Protein AF-A0A1A8RWJ8-F1 (afdb_monomer_lite)

pLDDT: mean 82.11, std 9.06, range [45.91, 91.62]

Radius of gyration: 21.26 Å; chains: 1; bounding box: 44×27×64 Å

Foldseek 3Di:
DPDAAWDWCFDDDPNHTDPVPTDIDGHKDAAAPVQWDKAQPDPDDDAQDKGKIKIFCVPRIDPDDDDDWKAAPVRDTFDWDWDDPPPRRMIMIITHHNDDDDMDD

Secondary structure (DSSP, 8-state):
----EEEEE--EETTEEPTT-SEEEEEPPP--GGG-EEES--SS--TTS-EEEEEE-TT--SSPPP---EE-TTSPEEPEEEEEEETTTEEEEEE---SSS--B-

Structure (mmCIF, N/CA/C/O backbone):
data_AF-A0A1A8RWJ8-F1
#
_entry.id   AF-A0A1A8RWJ8-F1
#
loop_
_atom_site.group_PDB
_atom_site.id
_atom_site.type_symbol
_atom_site.label_atom_id
_atom_site.label_alt_id
_atom_site.label_comp_id
_atom_site.label_asym_id
_atom_site.label_entity_id
_atom_site.label_seq_id
_atom_site.pdbx_PDB_ins_code
_atom_site.Cartn_x
_atom_site.Cartn_y
_atom_site.Cartn_z
_atom_site.occupancy
_atom_site.B_iso_or_equiv
_atom_site.auth_seq_id
_atom_site.auth_comp_id
_atom_site.auth_asym_id
_atom_site.auth_atom_id
_atom_site.pdbx_PDB_model_num
ATOM 1 N N . ALA 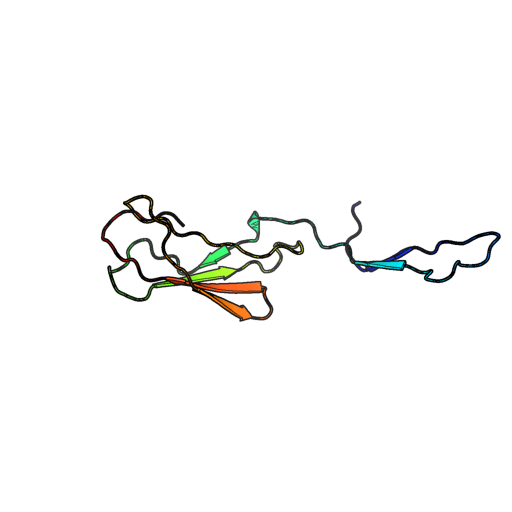A 1 1 ? 5.150 -15.050 -25.217 1.00 45.91 1 ALA A N 1
ATOM 2 C CA . ALA A 1 1 ? 5.423 -14.863 -23.777 1.00 45.91 1 ALA A CA 1
ATOM 3 C C . ALA A 1 1 ? 5.799 -13.403 -23.555 1.00 45.91 1 ALA A C 1
ATOM 5 O O . ALA A 1 1 ? 6.556 -12.878 -24.360 1.00 45.91 1 ALA A O 1
ATOM 6 N N . LEU A 1 2 ? 5.242 -12.728 -22.546 1.00 54.00 2 LEU A N 1
ATOM 7 C CA . LEU A 1 2 ? 5.641 -11.357 -22.201 1.00 54.00 2 LEU A CA 1
ATOM 8 C C . LEU A 1 2 ? 6.997 -11.416 -21.480 1.00 54.00 2 LEU A C 1
ATOM 10 O O . LEU A 1 2 ? 7.078 -11.942 -20.373 1.00 54.00 2 LEU A O 1
ATOM 14 N N . GLN A 1 3 ? 8.062 -10.951 -22.136 1.00 57.44 3 GLN A N 1
ATOM 15 C CA . GLN A 1 3 ? 9.418 -10.939 -21.582 1.00 57.44 3 GLN A CA 1
ATOM 16 C C . GLN A 1 3 ? 9.555 -9.753 -20.615 1.00 57.44 3 GLN A C 1
ATOM 18 O O . GLN A 1 3 ? 9.460 -8.599 -21.025 1.00 57.44 3 GLN A O 1
ATOM 23 N N . GLN A 1 4 ? 9.759 -10.045 -19.332 1.00 65.62 4 GLN A N 1
ATOM 24 C CA . GLN A 1 4 ? 10.084 -9.051 -18.305 1.00 65.62 4 GLN A CA 1
ATOM 25 C C . GLN A 1 4 ? 11.601 -8.815 -18.283 1.00 65.62 4 GLN A C 1
ATOM 27 O O . GLN A 1 4 ? 12.365 -9.743 -18.560 1.00 65.62 4 GLN A O 1
ATOM 32 N N . GLY A 1 5 ? 12.035 -7.603 -17.927 1.00 71.00 5 GLY A N 1
ATOM 33 C CA . GLY A 1 5 ? 13.455 -7.260 -17.785 1.00 71.00 5 GLY A CA 1
ATOM 34 C C . GLY A 1 5 ? 13.942 -6.177 -18.748 1.00 71.00 5 GLY A C 1
ATOM 35 O O . GLY A 1 5 ? 13.151 -5.464 -19.367 1.00 71.00 5 GLY A O 1
ATOM 36 N N . ASN A 1 6 ? 15.263 -6.016 -18.825 1.00 77.75 6 ASN A N 1
ATOM 37 C CA . ASN A 1 6 ? 15.898 -4.982 -19.636 1.00 77.75 6 ASN A CA 1
ATOM 38 C C . ASN A 1 6 ? 15.973 -5.438 -21.095 1.00 77.75 6 ASN A C 1
ATOM 40 O O . ASN A 1 6 ? 16.675 -6.391 -21.426 1.00 77.75 6 ASN A O 1
ATOM 44 N N . ILE A 1 7 ? 15.253 -4.734 -21.959 1.00 84.31 7 ILE A N 1
ATOM 45 C CA . ILE A 1 7 ? 15.210 -4.955 -23.399 1.00 84.31 7 ILE A CA 1
ATOM 46 C C . ILE A 1 7 ? 15.998 -3.834 -24.064 1.00 84.31 7 ILE A C 1
ATOM 48 O O . ILE A 1 7 ? 15.786 -2.661 -23.769 1.00 84.31 7 ILE A O 1
ATOM 52 N N . SER A 1 8 ? 16.903 -4.195 -24.966 1.00 84.88 8 SER A N 1
ATOM 53 C CA . SER A 1 8 ? 17.673 -3.238 -25.753 1.00 84.88 8 SER A CA 1
ATOM 54 C C . SER A 1 8 ? 17.146 -3.241 -27.183 1.00 84.88 8 SER A C 1
ATOM 56 O O . SER A 1 8 ? 17.175 -4.277 -27.849 1.00 84.88 8 SER A O 1
ATOM 58 N N . ILE A 1 9 ? 16.611 -2.110 -27.641 1.00 86.62 9 ILE A N 1
ATOM 59 C CA . ILE A 1 9 ? 16.114 -1.943 -29.008 1.00 86.62 9 ILE A CA 1
ATOM 60 C C . ILE A 1 9 ? 17.171 -1.199 -29.816 1.00 86.62 9 ILE A C 1
ATOM 62 O O . ILE A 1 9 ? 17.413 -0.010 -29.597 1.00 86.62 9 ILE A O 1
ATOM 66 N N . THR A 1 10 ? 17.773 -1.893 -30.777 1.00 87.56 10 THR A N 1
ATOM 67 C CA . THR A 1 10 ? 18.718 -1.297 -31.722 1.00 87.56 10 THR A CA 1
ATOM 68 C C . THR A 1 10 ? 17.973 -0.854 -32.974 1.00 87.56 10 THR A C 1
ATOM 70 O O . THR A 1 10 ? 17.385 -1.670 -33.680 1.00 87.56 10 THR A O 1
ATOM 73 N N . VAL A 1 11 ? 18.011 0.443 -33.264 1.00 86.75 11 VAL A N 1
ATOM 74 C CA . VAL A 1 11 ? 17.482 1.021 -34.503 1.00 86.75 11 VAL A CA 1
ATOM 75 C C . VAL A 1 11 ? 18.655 1.358 -35.420 1.00 86.75 11 VAL A C 1
ATOM 77 O O . VAL A 1 11 ? 19.554 2.099 -35.014 1.00 86.75 11 VAL A O 1
ATOM 80 N N . CYS A 1 12 ? 18.641 0.818 -36.641 1.00 88.88 12 CYS A N 1
ATOM 81 C CA . CYS A 1 12 ? 19.667 1.054 -37.658 1.00 88.88 12 CYS A CA 1
ATOM 82 C C . CYS A 1 12 ? 19.068 1.691 -38.916 1.00 88.88 12 CYS A C 1
ATOM 84 O O . CYS A 1 12 ? 17.946 1.371 -39.307 1.00 88.88 12 CYS A O 1
ATOM 86 N N . HIS A 1 13 ? 19.839 2.546 -39.580 1.00 83.50 13 HIS A N 1
ATOM 87 C CA . HIS A 1 13 ? 19.528 3.104 -40.890 1.00 83.50 13 HIS A CA 1
ATOM 88 C C . HIS A 1 13 ? 20.699 2.814 -41.834 1.00 83.50 13 HIS A C 1
ATOM 90 O O . HIS A 1 13 ? 21.828 3.195 -41.550 1.00 83.50 13 HIS A O 1
ATOM 96 N N . GLY A 1 14 ? 20.453 2.080 -42.923 1.00 85.12 14 GLY A N 1
ATOM 97 C CA . GLY A 1 14 ? 21.512 1.676 -43.863 1.00 85.12 14 GLY A CA 1
ATOM 98 C C . GLY A 1 14 ? 22.496 0.618 -43.338 1.00 85.12 14 GLY A C 1
ATOM 99 O O . GLY A 1 14 ? 23.489 0.348 -43.998 1.00 85.12 14 GLY A O 1
ATOM 100 N N . GLY A 1 15 ? 22.218 0.003 -42.183 1.00 84.25 15 GLY A N 1
ATOM 101 C CA . GLY A 1 15 ? 23.125 -0.930 -41.500 1.00 84.25 15 GLY A CA 1
ATOM 102 C C . GLY A 1 15 ? 23.827 -0.313 -40.287 1.00 84.25 15 GLY A C 1
ATOM 103 O O . GLY A 1 15 ? 24.194 -1.047 -39.372 1.00 84.25 15 GLY A O 1
ATOM 104 N N . ASP A 1 16 ? 23.898 1.018 -40.217 1.00 87.38 16 ASP A N 1
ATOM 105 C CA . ASP A 1 16 ? 24.505 1.749 -39.105 1.00 87.38 16 ASP A CA 1
ATOM 106 C C . ASP A 1 16 ? 23.475 2.125 -38.026 1.00 87.38 16 ASP A C 1
ATOM 108 O O . ASP A 1 16 ? 22.363 2.559 -38.352 1.00 87.38 16 ASP A O 1
ATOM 112 N N . PRO A 1 17 ? 23.801 1.986 -36.728 1.00 84.50 17 PRO A N 1
ATOM 113 C CA . PRO A 1 17 ? 22.917 2.403 -35.647 1.00 84.50 17 PRO A CA 1
ATOM 114 C C . PRO A 1 17 ? 22.732 3.925 -35.637 1.00 84.50 17 PRO A C 1
ATOM 116 O O . PRO A 1 17 ? 23.686 4.692 -35.767 1.00 84.50 17 PRO A O 1
ATOM 119 N N . ILE A 1 18 ? 21.490 4.378 -35.441 1.00 88.88 18 ILE A N 1
ATOM 120 C CA . ILE A 1 18 ? 21.198 5.813 -35.338 1.00 88.88 18 ILE A CA 1
ATOM 121 C C . ILE A 1 18 ? 21.747 6.400 -34.023 1.00 88.88 18 ILE A C 1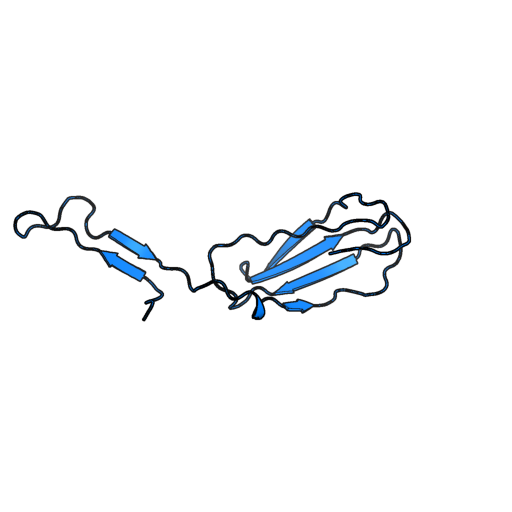
ATOM 123 O O . ILE A 1 18 ? 21.883 5.681 -33.029 1.00 88.88 18 ILE A O 1
ATOM 127 N N . PRO A 1 19 ? 21.976 7.722 -33.943 1.00 82.56 19 PRO A N 1
ATOM 128 C CA . PRO A 1 19 ? 22.282 8.378 -32.677 1.00 82.56 19 PRO A CA 1
ATOM 129 C C . PRO A 1 19 ? 21.193 8.088 -31.635 1.00 82.56 19 PRO A C 1
ATOM 131 O O . PRO A 1 19 ? 20.006 8.200 -31.941 1.00 82.56 19 PRO A O 1
ATOM 134 N N . LYS A 1 20 ? 21.599 7.768 -30.398 1.00 80.81 20 LYS A N 1
ATOM 135 C CA . LYS A 1 20 ? 20.747 7.309 -29.273 1.00 80.81 20 LYS A CA 1
ATOM 136 C C . LYS A 1 20 ? 20.301 5.841 -29.327 1.00 80.81 20 LYS A C 1
ATOM 138 O O . LYS A 1 20 ? 19.665 5.390 -28.381 1.00 80.81 20 LYS A O 1
ATOM 143 N N . SER A 1 21 ? 20.661 5.097 -30.373 1.00 83.88 21 SER A N 1
ATOM 144 C CA . SER A 1 21 ? 20.556 3.638 -30.398 1.00 83.88 21 SER A CA 1
ATOM 145 C C . SER A 1 21 ? 21.812 3.013 -29.768 1.00 83.88 21 SER A C 1
ATOM 147 O O . SER A 1 21 ? 22.918 3.477 -30.058 1.00 83.88 21 SER A O 1
ATOM 149 N N . PRO A 1 22 ? 21.678 1.969 -28.932 1.00 84.31 22 PRO A N 1
ATOM 150 C CA . PRO A 1 22 ? 20.436 1.273 -28.601 1.00 84.31 22 PRO A CA 1
ATOM 151 C C . PRO A 1 22 ? 19.633 1.926 -27.463 1.00 84.31 22 PRO A C 1
ATOM 153 O O . PRO A 1 22 ? 20.184 2.531 -26.543 1.00 84.31 22 PRO A O 1
ATOM 156 N N . PHE A 1 23 ? 18.311 1.745 -27.510 1.00 85.44 23 PHE A N 1
ATOM 157 C CA . PHE A 1 23 ? 17.381 2.195 -26.476 1.00 85.44 23 PHE A CA 1
ATOM 158 C C . PHE A 1 23 ? 17.148 1.083 -25.454 1.00 85.44 23 PHE A C 1
ATOM 160 O O . PHE A 1 23 ? 16.558 0.051 -25.776 1.00 85.44 23 PHE A O 1
ATOM 167 N N . SER A 1 24 ? 17.566 1.313 -24.213 1.00 81.19 24 SER A N 1
ATOM 168 C CA . SER A 1 24 ? 17.289 0.408 -23.097 1.00 81.19 24 SER A CA 1
ATOM 169 C C . SER A 1 24 ? 15.916 0.702 -22.497 1.00 81.19 24 SER A C 1
ATOM 171 O O . SER A 1 24 ? 15.669 1.801 -22.005 1.00 81.19 24 SER A O 1
ATOM 173 N N . ILE A 1 25 ? 15.034 -0.293 -22.502 1.00 80.56 25 ILE A N 1
ATOM 174 C CA . ILE A 1 25 ? 13.696 -0.246 -21.912 1.00 80.56 25 ILE A CA 1
ATOM 175 C C . ILE A 1 25 ? 13.623 -1.319 -20.829 1.00 80.56 25 ILE A C 1
ATOM 177 O O . ILE A 1 25 ? 13.859 -2.491 -21.104 1.00 80.56 25 ILE A O 1
ATOM 181 N N . SER A 1 26 ? 13.268 -0.950 -19.600 1.00 75.50 26 SER A N 1
ATOM 182 C CA . SER A 1 26 ? 12.942 -1.929 -18.558 1.00 75.50 26 SER A CA 1
ATOM 183 C C . SER A 1 26 ? 11.443 -2.190 -18.552 1.00 75.50 26 SER A C 1
ATOM 185 O O . SER A 1 26 ? 10.651 -1.305 -18.231 1.00 75.50 26 SER A O 1
ATOM 187 N N . VAL A 1 27 ? 11.053 -3.417 -18.895 1.00 75.25 27 VAL A N 1
ATOM 188 C CA . VAL A 1 27 ? 9.661 -3.864 -18.812 1.00 75.25 27 VAL A CA 1
ATOM 189 C C . VAL A 1 27 ? 9.399 -4.348 -17.394 1.00 75.25 27 VAL A C 1
ATOM 191 O O . VAL A 1 27 ? 9.955 -5.363 -16.963 1.00 75.25 27 VAL A O 1
ATOM 194 N N . ALA A 1 28 ? 8.564 -3.605 -16.670 1.00 69.81 28 ALA A N 1
ATOM 195 C CA . ALA A 1 28 ? 8.138 -3.991 -15.335 1.00 69.81 28 ALA A CA 1
ATOM 196 C C . ALA A 1 28 ? 7.327 -5.302 -15.379 1.00 69.81 28 ALA A C 1
ATOM 198 O O . ALA A 1 28 ? 6.585 -5.535 -16.339 1.00 69.81 28 ALA A O 1
ATOM 199 N N . PRO A 1 29 ? 7.439 -6.157 -14.347 1.00 68.44 29 PRO A N 1
ATOM 200 C CA . PRO A 1 29 ? 6.559 -7.307 -14.193 1.00 68.44 29 PRO A CA 1
ATOM 201 C C . PRO A 1 29 ? 5.080 -6.873 -14.179 1.00 68.44 29 PRO A C 1
ATOM 203 O O . PRO A 1 29 ? 4.780 -5.760 -13.730 1.00 68.44 29 PRO A O 1
ATOM 206 N N . PRO A 1 30 ? 4.157 -7.729 -14.658 1.00 72.19 30 PRO A N 1
ATOM 207 C CA . PRO A 1 30 ? 2.727 -7.471 -14.603 1.00 72.19 30 PRO A CA 1
ATOM 208 C C . PRO A 1 30 ? 2.294 -7.265 -13.150 1.00 72.19 30 PRO A C 1
ATOM 210 O O . PRO A 1 30 ? 2.812 -7.921 -12.247 1.00 72.19 30 PRO A O 1
ATOM 213 N N . LEU A 1 31 ? 1.352 -6.345 -12.946 1.00 75.12 31 LEU A N 1
ATOM 214 C CA . LEU A 1 31 ? 0.788 -6.052 -11.634 1.00 75.12 31 LEU A CA 1
ATOM 215 C C . LEU A 1 31 ? -0.127 -7.203 -11.192 1.00 75.12 31 LEU A C 1
ATOM 217 O O . LEU A 1 31 ? -1.167 -7.438 -11.805 1.00 75.12 31 LEU A O 1
ATOM 221 N N . ASP A 1 32 ? 0.246 -7.891 -10.120 1.00 79.38 32 ASP A N 1
ATOM 222 C CA . ASP A 1 32 ? -0.539 -8.930 -9.463 1.00 79.38 32 ASP A CA 1
ATOM 223 C C . ASP A 1 32 ? -1.015 -8.445 -8.088 1.00 79.38 32 ASP A C 1
ATOM 225 O O . ASP A 1 32 ? -0.292 -8.476 -7.088 1.00 79.38 32 ASP A O 1
ATOM 229 N N . LEU A 1 33 ? -2.275 -8.011 -8.038 1.00 78.88 33 LEU A N 1
ATOM 230 C CA . LEU A 1 33 ? -2.909 -7.521 -6.814 1.00 78.88 33 LEU A CA 1
ATOM 231 C C . LEU A 1 33 ? -3.076 -8.616 -5.748 1.00 78.88 33 LEU A C 1
ATOM 233 O O . LEU A 1 33 ? -3.152 -8.294 -4.567 1.00 78.88 33 LEU A O 1
ATOM 237 N N . ASN A 1 34 ? -3.066 -9.905 -6.117 1.00 81.56 34 ASN A N 1
ATOM 238 C CA . ASN A 1 34 ? -3.181 -11.005 -5.147 1.00 81.56 34 ASN A CA 1
ATOM 239 C C . ASN A 1 34 ? -1.923 -11.172 -4.288 1.00 81.56 34 ASN A C 1
ATOM 241 O O . ASN A 1 34 ? -1.942 -11.857 -3.265 1.00 81.56 34 ASN A O 1
ATOM 245 N N . LYS A 1 35 ? -0.804 -10.579 -4.713 1.00 82.25 35 LYS A N 1
ATOM 246 C CA . LYS A 1 35 ? 0.444 -10.569 -3.946 1.00 82.25 35 LYS A CA 1
ATOM 247 C C . LYS A 1 35 ? 0.457 -9.478 -2.881 1.00 82.25 35 LYS A C 1
ATOM 249 O O . LYS A 1 35 ? 1.267 -9.568 -1.961 1.00 82.25 35 LYS A O 1
ATOM 254 N N . VAL A 1 36 ? -0.442 -8.494 -2.971 1.00 86.00 36 VAL A N 1
ATOM 255 C CA . VAL A 1 36 ? -0.567 -7.438 -1.967 1.00 86.00 36 VAL A CA 1
ATOM 256 C C . VAL A 1 36 ? -1.169 -8.025 -0.693 1.00 86.00 36 VAL A C 1
ATOM 258 O O . VAL A 1 36 ? -2.262 -8.588 -0.705 1.00 86.00 36 VAL A O 1
ATOM 261 N N . LYS A 1 37 ? -0.454 -7.901 0.426 1.00 87.50 37 LYS A N 1
ATOM 262 C CA . LYS A 1 37 ? -0.888 -8.402 1.735 1.00 87.50 37 LYS A CA 1
ATOM 263 C C . LYS A 1 37 ? -0.970 -7.275 2.743 1.00 87.50 37 LYS A C 1
ATOM 265 O O . LYS A 1 37 ? 0.014 -6.584 2.985 1.00 87.50 37 LYS A O 1
ATOM 270 N N . VAL A 1 38 ? -2.118 -7.147 3.394 1.00 89.50 38 VAL A N 1
ATOM 271 C CA . VAL A 1 38 ? -2.307 -6.222 4.514 1.00 89.50 38 VAL A CA 1
ATOM 272 C C . VAL A 1 38 ? -2.123 -6.987 5.824 1.00 89.50 38 VAL A C 1
ATOM 274 O O . VAL A 1 38 ? -2.716 -8.044 6.024 1.00 89.50 38 VAL A O 1
ATOM 277 N N . GLN A 1 39 ? -1.276 -6.474 6.712 1.00 89.50 39 GLN A N 1
ATOM 278 C CA . GLN A 1 39 ? -0.962 -7.054 8.017 1.00 89.50 39 GLN A CA 1
ATOM 279 C C . GLN A 1 39 ? -1.184 -6.022 9.118 1.00 89.50 39 GLN A C 1
ATOM 281 O O . GLN A 1 39 ? -0.882 -4.845 8.942 1.00 89.50 39 GLN A O 1
ATOM 286 N N . GLY A 1 40 ? -1.683 -6.461 10.273 1.00 87.06 40 GLY A N 1
ATOM 287 C CA . GLY A 1 40 ? -1.921 -5.569 11.413 1.00 87.06 40 GLY A CA 1
ATOM 288 C C . GLY A 1 40 ? -3.132 -4.645 11.253 1.00 87.06 40 GLY A C 1
ATOM 289 O O . GLY A 1 40 ? -3.300 -3.733 12.054 1.00 87.06 40 GLY A O 1
ATOM 290 N N . LEU A 1 41 ? -3.991 -4.874 10.251 1.00 87.50 41 LEU A N 1
ATOM 291 C CA . LEU A 1 41 ? -5.275 -4.184 10.168 1.00 87.50 41 LEU A CA 1
ATOM 292 C C . LEU A 1 41 ? -6.183 -4.700 11.289 1.00 87.50 41 LEU A C 1
ATOM 294 O O . LEU A 1 41 ? -6.654 -5.837 11.262 1.00 87.50 41 LEU A O 1
ATOM 298 N N . ASN A 1 42 ? -6.375 -3.867 12.307 1.00 84.31 42 ASN A N 1
ATOM 299 C CA . ASN A 1 42 ? -7.176 -4.207 13.471 1.00 84.31 42 ASN A CA 1
ATOM 300 C C . ASN A 1 42 ? -8.663 -3.988 13.168 1.00 84.31 42 ASN A C 1
ATOM 302 O O . ASN A 1 42 ? -9.060 -2.907 12.745 1.00 84.31 42 ASN A O 1
ATOM 306 N N . ASN A 1 43 ? -9.497 -4.996 13.442 1.00 81.06 43 ASN A N 1
ATOM 307 C CA . ASN A 1 43 ? -10.953 -4.898 13.263 1.00 81.06 43 ASN A CA 1
ATOM 308 C C . ASN A 1 43 ? -11.637 -4.053 14.359 1.00 81.06 43 ASN A C 1
ATOM 310 O O . ASN A 1 43 ? -12.797 -3.675 14.240 1.00 81.06 43 ASN A O 1
ATOM 314 N N . LYS A 1 44 ? -10.928 -3.797 15.462 1.00 82.94 44 LYS A N 1
ATOM 315 C CA . LYS A 1 44 ? -11.365 -2.934 16.561 1.00 82.94 44 LYS A CA 1
ATOM 316 C C . LYS A 1 44 ? -10.224 -2.000 16.913 1.00 82.94 44 LYS A C 1
ATOM 318 O O . LYS A 1 44 ? -9.104 -2.460 17.122 1.00 82.94 44 LYS A O 1
ATOM 323 N N . VAL A 1 45 ? -10.520 -0.712 16.967 1.00 85.38 45 VAL A N 1
ATOM 324 C CA . VAL A 1 45 ? -9.551 0.343 17.250 1.00 85.38 45 VAL A CA 1
ATOM 325 C C . VAL A 1 45 ? -10.156 1.343 18.221 1.00 85.38 45 VAL A C 1
ATOM 327 O O . VAL A 1 45 ? -11.369 1.541 18.222 1.00 85.38 45 VAL A O 1
ATOM 330 N N . ASP A 1 46 ? -9.316 1.947 19.055 1.00 87.06 46 ASP A N 1
ATOM 331 C CA . ASP A 1 46 ? -9.742 2.982 19.992 1.00 87.06 46 ASP A CA 1
ATOM 332 C C . ASP A 1 46 ? -9.752 4.347 19.303 1.00 87.06 46 ASP A C 1
ATOM 334 O O . ASP A 1 46 ? -8.781 4.729 18.646 1.00 87.06 46 ASP A O 1
ATOM 338 N N . VAL A 1 47 ? -10.827 5.107 19.506 1.00 89.25 47 VAL A N 1
ATOM 339 C CA . VAL A 1 47 ? -10.932 6.493 19.038 1.00 89.25 47 VAL A CA 1
ATOM 340 C C . VAL A 1 47 ? -9.837 7.344 19.677 1.00 89.25 47 VAL A C 1
ATOM 342 O O . VAL A 1 47 ? -9.575 7.245 20.876 1.00 89.25 47 VAL A O 1
ATOM 345 N N . GLY A 1 48 ? -9.182 8.180 18.872 1.00 86.81 48 GLY A N 1
ATOM 346 C CA . GLY A 1 48 ? -8.126 9.080 19.331 1.00 86.81 48 GLY A CA 1
ATOM 347 C C . GLY A 1 48 ? -6.788 8.407 19.653 1.00 86.81 48 GLY A C 1
ATOM 348 O O . GLY A 1 48 ? -5.878 9.101 20.101 1.00 86.81 48 GLY A O 1
ATOM 349 N N . LYS A 1 49 ? -6.636 7.095 19.422 1.00 89.06 49 LYS A N 1
ATOM 350 C CA . LYS A 1 49 ? -5.338 6.409 19.520 1.00 89.06 49 LYS A CA 1
ATOM 351 C C . LYS A 1 49 ? -4.696 6.209 18.153 1.00 89.06 49 LYS A C 1
ATOM 353 O O . LYS A 1 49 ? -5.376 5.933 17.170 1.00 89.06 49 LYS A O 1
ATOM 358 N N . ASP A 1 50 ? -3.374 6.313 18.100 1.00 89.62 50 ASP A N 1
ATOM 359 C CA . ASP A 1 50 ? -2.598 6.017 16.900 1.00 89.62 50 ASP A CA 1
ATOM 360 C C . ASP A 1 50 ? -2.725 4.544 16.505 1.00 89.62 50 ASP A C 1
ATOM 362 O O . ASP A 1 50 ? -2.258 3.651 17.212 1.00 89.62 50 ASP A O 1
ATOM 366 N N . GLN A 1 51 ? -3.305 4.305 15.331 1.00 90.44 51 GLN A N 1
ATOM 367 C CA . GLN A 1 51 ? -3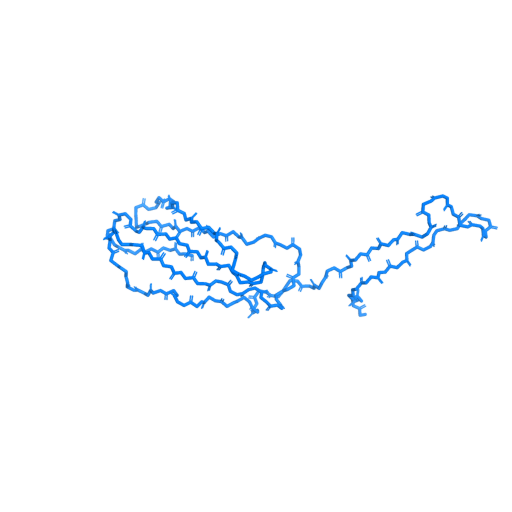.382 2.987 14.728 1.00 90.44 51 GLN A CA 1
ATOM 368 C C . GLN A 1 51 ? -2.442 2.860 13.550 1.00 90.44 51 GLN A C 1
ATOM 370 O O . GLN A 1 51 ? -2.257 3.782 12.755 1.00 90.44 51 GLN A O 1
ATOM 375 N N . GLU A 1 52 ? -1.881 1.664 13.413 1.00 90.88 52 GLU A N 1
ATOM 376 C CA . GLU A 1 52 ? -1.005 1.336 12.308 1.00 90.88 52 GLU A CA 1
ATOM 377 C C . GLU A 1 52 ? -1.306 -0.037 11.719 1.00 90.88 52 GLU A C 1
ATOM 379 O O . GLU A 1 52 ? -1.645 -0.984 12.427 1.00 90.88 52 GLU A O 1
ATOM 384 N N . PHE A 1 53 ? -1.145 -0.140 10.404 1.00 91.38 53 PHE A N 1
ATOM 385 C CA . PHE A 1 53 ? -1.105 -1.404 9.680 1.00 91.38 53 PHE A CA 1
ATOM 386 C C . PHE A 1 53 ? -0.038 -1.339 8.592 1.00 91.38 53 PHE A C 1
ATOM 388 O O . PHE A 1 53 ? 0.432 -0.269 8.215 1.00 91.38 53 PHE A O 1
ATOM 395 N N . SER A 1 54 ? 0.391 -2.494 8.102 1.00 90.69 54 SER A N 1
ATOM 396 C CA . SER A 1 54 ? 1.432 -2.606 7.083 1.00 90.69 54 SER A CA 1
ATOM 397 C C . SER A 1 54 ? 0.870 -3.239 5.820 1.00 90.69 54 SER A C 1
ATOM 399 O O . SER A 1 54 ? 0.222 -4.280 5.876 1.00 90.69 54 SER A O 1
ATOM 401 N N . VAL A 1 55 ? 1.155 -2.632 4.677 1.00 89.31 55 VAL A N 1
ATOM 402 C CA . VAL A 1 55 ? 0.818 -3.135 3.349 1.00 89.31 55 VAL A CA 1
ATOM 403 C C . VAL A 1 55 ? 2.104 -3.621 2.699 1.00 89.31 55 VAL A C 1
ATOM 405 O O . VAL A 1 55 ? 3.037 -2.851 2.483 1.00 89.31 55 VAL A O 1
ATOM 408 N N . ASN A 1 56 ? 2.165 -4.918 2.435 1.00 87.56 56 ASN A N 1
ATOM 409 C CA . ASN A 1 56 ? 3.258 -5.560 1.732 1.00 87.56 56 ASN A CA 1
ATOM 410 C C . ASN A 1 56 ? 2.873 -5.707 0.253 1.00 87.56 56 ASN A C 1
ATOM 412 O O . ASN A 1 56 ? 1.910 -6.400 -0.066 1.00 87.56 56 ASN A O 1
ATOM 416 N N . THR A 1 57 ? 3.617 -5.045 -0.626 1.00 83.75 57 THR A N 1
ATOM 417 C CA . THR A 1 57 ? 3.497 -5.079 -2.091 1.00 83.75 57 THR A CA 1
ATOM 418 C C . THR A 1 57 ? 4.643 -5.865 -2.746 1.00 83.75 57 THR A C 1
ATOM 420 O O . THR A 1 57 ? 4.775 -5.869 -3.972 1.00 83.75 57 THR A O 1
ATOM 423 N N . GLN A 1 58 ? 5.460 -6.571 -1.955 1.00 80.69 58 GLN A N 1
ATOM 424 C CA . GLN A 1 58 ? 6.558 -7.410 -2.428 1.00 80.69 58 GLN A CA 1
ATOM 425 C C . GLN A 1 58 ? 6.056 -8.453 -3.430 1.00 80.69 58 GLN A C 1
ATOM 427 O O . GLN A 1 58 ? 5.185 -9.277 -3.144 1.00 80.69 58 GLN A O 1
ATOM 432 N N . GLY A 1 59 ? 6.633 -8.430 -4.630 1.00 74.19 59 GLY A N 1
ATOM 433 C CA . GLY A 1 59 ? 6.266 -9.350 -5.705 1.00 74.19 59 GLY A CA 1
ATOM 434 C C . GLY A 1 59 ? 4.920 -9.063 -6.378 1.00 74.19 59 GLY A C 1
ATOM 435 O O . GLY A 1 59 ? 4.557 -9.819 -7.276 1.00 74.19 59 GLY A O 1
ATOM 436 N N . ALA A 1 60 ? 4.209 -7.989 -6.008 1.00 76.12 60 ALA A N 1
ATOM 437 C CA . ALA A 1 60 ? 3.035 -7.525 -6.750 1.00 76.12 60 ALA A CA 1
ATOM 438 C C . ALA A 1 60 ? 3.408 -6.958 -8.125 1.00 76.12 60 ALA A C 1
ATOM 440 O O . ALA A 1 60 ? 2.577 -6.951 -9.019 1.00 76.12 60 ALA A O 1
ATOM 441 N N . GLY A 1 61 ? 4.659 -6.544 -8.335 1.00 66.75 61 GLY A N 1
ATOM 442 C CA . GLY A 1 61 ? 5.100 -6.018 -9.624 1.00 66.75 61 GLY A CA 1
ATOM 443 C C . GLY A 1 61 ? 4.435 -4.686 -9.999 1.00 66.75 61 GLY A C 1
ATOM 444 O O . GLY A 1 61 ? 3.653 -4.117 -9.243 1.00 66.75 61 GLY A O 1
ATOM 445 N N . GLY A 1 62 ? 4.778 -4.156 -11.174 1.00 65.38 62 GLY A N 1
ATOM 446 C CA . GLY A 1 62 ? 4.355 -2.826 -11.619 1.00 65.38 62 GLY A CA 1
ATOM 447 C C . GLY A 1 62 ? 5.147 -1.657 -11.007 1.00 65.38 62 GLY A C 1
ATOM 448 O O . GLY A 1 62 ? 5.710 -1.738 -9.922 1.00 65.38 62 GLY A O 1
ATOM 449 N N . GLN A 1 63 ? 5.189 -0.530 -11.724 1.00 65.06 63 GLN A N 1
ATOM 450 C CA . GLN A 1 63 ? 5.740 0.750 -11.244 1.00 65.06 63 GLN A CA 1
ATOM 451 C C . GLN A 1 63 ? 4.648 1.605 -10.569 1.00 65.06 63 GLN A C 1
ATOM 453 O O . GLN A 1 63 ? 4.524 2.803 -10.822 1.00 65.06 63 GLN A O 1
ATOM 458 N N . GLY A 1 64 ? 3.787 0.971 -9.770 1.00 63.16 64 GLY A N 1
ATOM 459 C CA . GLY A 1 64 ? 2.659 1.630 -9.114 1.00 63.16 64 GLY A CA 1
ATOM 460 C C . GLY A 1 64 ? 3.060 2.291 -7.795 1.00 63.16 64 GLY A C 1
ATOM 461 O O . GLY A 1 64 ? 3.881 1.760 -7.053 1.00 63.16 64 GLY A O 1
ATOM 462 N N . LYS A 1 65 ? 2.457 3.442 -7.483 1.00 71.69 65 LYS A N 1
ATOM 463 C CA . LYS A 1 65 ? 2.471 4.006 -6.125 1.00 71.69 65 LYS A CA 1
ATOM 464 C C . LYS A 1 65 ? 1.289 3.424 -5.351 1.00 71.69 65 LYS A C 1
ATOM 466 O O . LYS A 1 65 ? 0.186 3.390 -5.889 1.00 71.69 65 LYS A O 1
ATOM 471 N N . LEU A 1 66 ? 1.507 2.996 -4.110 1.00 79.12 66 LEU A N 1
ATOM 472 C CA . LEU A 1 66 ? 0.411 2.637 -3.211 1.00 79.12 66 LEU A CA 1
ATOM 473 C C . LEU A 1 66 ? -0.326 3.903 -2.765 1.00 79.12 66 LEU A C 1
ATOM 475 O O . LEU A 1 66 ? 0.303 4.854 -2.299 1.00 79.12 66 LEU A O 1
ATOM 479 N N . ASP A 1 67 ? -1.648 3.873 -2.878 1.00 83.94 67 ASP A N 1
ATOM 480 C CA . ASP A 1 67 ? -2.564 4.879 -2.348 1.00 83.94 67 ASP A CA 1
ATOM 481 C C . ASP A 1 67 ? -3.452 4.201 -1.304 1.00 83.94 67 ASP A C 1
ATOM 483 O O . ASP A 1 67 ? -3.955 3.102 -1.541 1.00 83.94 67 ASP A O 1
ATOM 487 N N . VAL A 1 68 ? -3.606 4.825 -0.138 1.00 87.31 68 VAL A N 1
ATOM 488 C CA . VAL A 1 68 ? -4.424 4.295 0.957 1.00 87.31 68 VAL A CA 1
ATOM 489 C C . VAL A 1 68 ? -5.411 5.367 1.378 1.00 87.31 68 VAL A C 1
ATOM 491 O O . VAL A 1 68 ? -5.025 6.506 1.640 1.00 87.31 68 VAL A O 1
ATOM 494 N N . LYS A 1 69 ? -6.692 5.002 1.439 1.00 90.06 69 LYS A N 1
ATOM 495 C CA . LYS A 1 69 ? -7.785 5.909 1.786 1.00 90.06 69 LYS A CA 1
ATOM 496 C C . LYS A 1 69 ? -8.592 5.305 2.909 1.00 90.06 69 LYS A C 1
ATOM 498 O O . LYS A 1 69 ? -9.115 4.213 2.772 1.00 90.06 69 LYS A O 1
ATOM 503 N N . ILE A 1 70 ? -8.712 6.049 3.998 1.00 89.75 70 ILE A N 1
ATOM 504 C CA . ILE A 1 70 ? -9.492 5.623 5.153 1.00 89.75 70 ILE A CA 1
ATOM 505 C C . ILE A 1 70 ? -10.706 6.532 5.238 1.00 89.75 70 ILE A C 1
ATOM 507 O O . ILE A 1 70 ? -10.566 7.752 5.316 1.00 89.75 70 ILE A O 1
ATOM 511 N N . THR A 1 71 ? -11.889 5.937 5.195 1.00 90.50 71 THR A N 1
ATOM 512 C CA . THR A 1 71 ? -13.170 6.638 5.256 1.00 90.50 71 THR A CA 1
ATOM 513 C C . THR A 1 71 ? -13.797 6.407 6.623 1.00 90.50 71 THR A C 1
ATOM 515 O O . THR A 1 71 ? -13.890 5.266 7.083 1.00 90.50 71 THR A O 1
ATOM 518 N N . SER A 1 72 ? -14.190 7.495 7.282 1.00 88.50 72 SER A N 1
ATOM 519 C CA . SER A 1 72 ? -14.870 7.481 8.573 1.00 88.50 72 SER A CA 1
ATOM 520 C C . SER A 1 72 ? -16.334 7.036 8.439 1.00 88.50 72 SER A C 1
ATOM 522 O O . SER A 1 72 ? -16.881 7.054 7.332 1.00 88.50 72 SER A O 1
ATOM 524 N N . PRO A 1 73 ? -17.001 6.686 9.555 1.00 86.38 73 PRO A N 1
ATOM 525 C CA . PRO A 1 73 ? -18.423 6.328 9.560 1.00 86.38 73 PRO A CA 1
ATOM 526 C C . PRO A 1 73 ? -19.309 7.456 9.009 1.00 86.38 73 PRO A C 1
ATOM 528 O O . PRO A 1 73 ? -20.353 7.204 8.417 1.00 86.38 73 PRO A O 1
ATOM 531 N N . SER A 1 74 ? -18.850 8.700 9.161 1.00 88.94 74 SER A N 1
ATOM 532 C CA . SER A 1 74 ? -19.472 9.927 8.656 1.00 88.94 74 SER A CA 1
ATOM 533 C C . SER A 1 74 ? -19.145 10.209 7.177 1.00 88.94 74 SER A C 1
ATOM 535 O O . SER A 1 74 ? -19.406 11.302 6.687 1.00 88.94 74 SER A O 1
ATOM 537 N N . HIS A 1 75 ? -18.557 9.247 6.454 1.00 85.69 75 HIS A N 1
ATOM 538 C CA . HIS A 1 75 ? -18.106 9.364 5.060 1.00 85.69 75 HIS A CA 1
ATOM 539 C C . HIS A 1 75 ? -17.000 10.404 4.815 1.00 85.69 75 HIS A C 1
ATOM 541 O O . HIS A 1 75 ? -16.796 10.851 3.685 1.00 85.69 75 HIS A O 1
ATOM 547 N N . HIS A 1 76 ? -16.251 10.784 5.852 1.00 88.38 76 HIS A N 1
ATOM 548 C CA . HIS A 1 76 ? -15.134 11.715 5.718 1.00 88.38 76 HIS A CA 1
ATOM 549 C C . HIS A 1 76 ? -13.809 10.978 5.537 1.00 88.38 76 HIS A C 1
ATOM 551 O O . HIS A 1 76 ? -13.551 9.960 6.175 1.00 88.38 76 HIS A O 1
ATOM 557 N N . LEU A 1 77 ? -12.937 11.511 4.681 1.00 87.62 77 LEU A N 1
ATOM 558 C CA . LEU A 1 77 ? -11.589 10.975 4.512 1.00 87.62 77 LEU A CA 1
ATOM 559 C C . LEU A 1 77 ? -10.720 11.361 5.708 1.00 87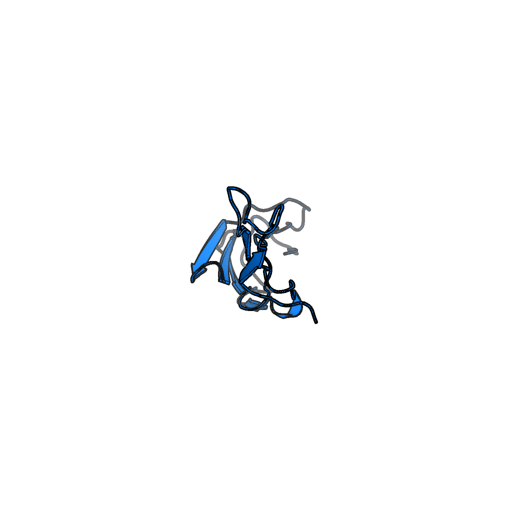.62 77 LEU A C 1
ATOM 561 O O . LEU A 1 77 ? -10.579 12.539 6.037 1.00 87.62 77 LEU A O 1
ATOM 565 N N . ILE A 1 78 ? -10.111 10.361 6.331 1.00 89.38 78 ILE A N 1
ATOM 566 C CA . ILE A 1 78 ? -9.207 10.549 7.459 1.00 89.38 78 ILE A CA 1
ATOM 567 C C . ILE A 1 78 ? -7.789 10.712 6.922 1.00 89.38 78 ILE A C 1
ATOM 569 O O . ILE A 1 78 ? -7.357 9.916 6.079 1.00 89.38 78 ILE A O 1
ATOM 573 N N . PRO A 1 79 ? -7.026 11.695 7.422 1.00 88.00 79 PRO A N 1
ATOM 574 C CA . PRO A 1 79 ? -5.617 11.804 7.088 1.00 88.00 79 PRO A CA 1
ATOM 575 C C . PRO A 1 79 ? -4.862 10.565 7.583 1.00 88.00 79 PRO A C 1
ATOM 577 O O . PRO A 1 79 ? -4.824 10.274 8.779 1.00 88.00 79 PRO A O 1
ATOM 580 N N . CYS A 1 80 ? -4.222 9.855 6.656 1.00 89.50 80 CYS A N 1
ATOM 581 C CA . CYS A 1 80 ? -3.287 8.783 6.968 1.00 89.50 80 CYS A CA 1
ATOM 582 C C . CYS A 1 80 ? -1.875 9.164 6.511 1.00 89.50 80 CYS A C 1
ATOM 584 O O . CYS A 1 80 ? -1.680 9.928 5.564 1.00 89.50 80 CYS A O 1
ATOM 586 N N . LYS A 1 81 ? -0.872 8.653 7.220 1.00 90.25 81 LYS A N 1
ATOM 587 C CA . LYS A 1 81 ? 0.543 8.825 6.899 1.00 90.25 81 LYS A CA 1
ATOM 588 C C . LYS A 1 81 ? 1.084 7.509 6.367 1.00 90.25 81 LYS A C 1
ATOM 590 O O . LYS A 1 81 ? 1.018 6.494 7.055 1.00 90.25 81 LYS A O 1
ATOM 595 N N . LEU A 1 82 ? 1.635 7.549 5.158 1.00 88.38 82 LEU A N 1
ATOM 596 C CA . LEU A 1 82 ? 2.349 6.433 4.549 1.00 88.38 82 LEU A CA 1
ATOM 597 C C . LEU A 1 82 ? 3.841 6.563 4.846 1.00 88.38 82 LEU A C 1
ATOM 599 O O . LEU A 1 82 ? 4.472 7.553 4.485 1.00 88.38 82 LEU A O 1
ATOM 603 N N . GLU A 1 83 ? 4.401 5.549 5.490 1.00 87.31 83 GLU A N 1
ATOM 604 C CA . GLU A 1 83 ? 5.805 5.469 5.872 1.00 87.31 83 GLU A CA 1
ATOM 605 C C . GLU A 1 83 ? 6.411 4.213 5.231 1.00 87.31 83 GLU A C 1
ATOM 607 O O . GLU A 1 83 ? 5.996 3.089 5.511 1.00 87.31 83 GLU A O 1
ATOM 612 N N . SER A 1 84 ? 7.372 4.382 4.324 1.00 80.44 84 SER A N 1
ATOM 613 C CA . SER A 1 84 ? 8.040 3.249 3.674 1.00 80.44 84 SER A CA 1
ATOM 614 C C . SER A 1 84 ? 9.091 2.660 4.615 1.00 80.44 84 SER A C 1
ATOM 616 O O . SER A 1 84 ? 10.075 3.324 4.927 1.00 80.44 84 SER A O 1
ATOM 618 N N . VAL A 1 85 ? 8.895 1.416 5.056 1.00 72.75 85 VAL A N 1
ATOM 619 C CA . VAL A 1 85 ? 9.777 0.754 6.037 1.00 72.75 85 VAL A CA 1
ATOM 620 C C . VAL A 1 85 ? 10.943 0.048 5.346 1.00 72.75 85 VAL A C 1
ATOM 622 O O . VAL A 1 85 ? 12.061 0.036 5.855 1.00 72.75 85 VAL A O 1
ATOM 625 N N . THR A 1 86 ? 10.709 -0.541 4.172 1.00 65.00 86 THR A N 1
ATOM 626 C CA . THR A 1 86 ? 11.731 -1.311 3.448 1.00 65.00 86 THR A CA 1
ATOM 627 C C . THR A 1 86 ? 11.557 -1.110 1.952 1.00 65.00 86 THR A C 1
ATOM 629 O O . THR A 1 86 ? 10.513 -1.472 1.420 1.00 65.00 86 THR A O 1
ATOM 632 N N . ALA A 1 87 ? 12.550 -0.485 1.306 1.00 62.28 87 ALA A N 1
ATOM 633 C CA . ALA A 1 87 ? 12.754 -0.398 -0.150 1.00 62.28 87 ALA A CA 1
ATOM 634 C C . ALA A 1 87 ? 11.488 -0.263 -1.038 1.00 62.28 87 ALA A C 1
ATOM 636 O O . ALA A 1 87 ? 11.453 -0.787 -2.144 1.00 62.28 87 ALA A O 1
ATOM 637 N N . GLY A 1 88 ? 10.441 0.426 -0.567 1.00 63.47 88 GLY A N 1
ATOM 638 C CA . GLY A 1 88 ? 9.169 0.579 -1.287 1.00 63.47 88 GLY A CA 1
ATOM 639 C C . GLY A 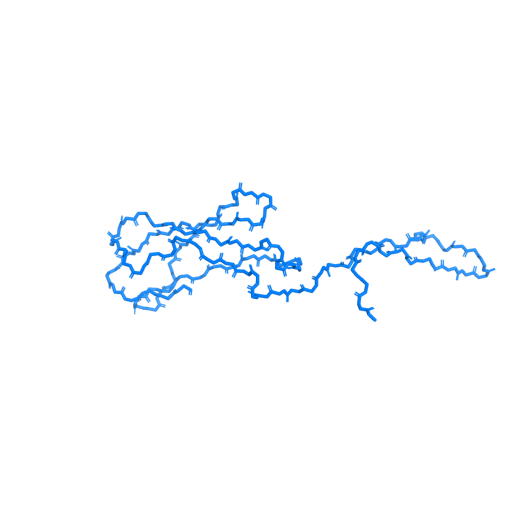1 88 ? 8.271 -0.667 -1.359 1.00 63.47 88 GLY A C 1
ATOM 640 O O . GLY A 1 88 ? 7.171 -0.559 -1.889 1.00 63.47 88 GLY A O 1
ATOM 641 N N . GLU A 1 89 ? 8.689 -1.813 -0.813 1.00 72.88 89 GLU A N 1
ATOM 642 C CA . GLU A 1 89 ? 7.915 -3.066 -0.827 1.00 72.88 89 GLU A CA 1
ATOM 643 C C . GLU A 1 89 ? 6.998 -3.217 0.390 1.00 72.88 89 GLU A C 1
ATOM 645 O O . GLU A 1 89 ? 5.955 -3.861 0.312 1.00 72.88 89 GLU A O 1
ATOM 650 N N . VAL A 1 90 ? 7.368 -2.633 1.533 1.00 83.69 90 VAL A N 1
ATOM 651 C CA . VAL A 1 90 ? 6.522 -2.628 2.733 1.00 83.69 90 VAL A CA 1
ATOM 652 C C . VAL A 1 90 ? 6.263 -1.195 3.163 1.00 83.69 90 VAL A C 1
ATOM 654 O O . VAL A 1 90 ? 7.186 -0.453 3.517 1.00 83.69 90 VAL A O 1
ATOM 657 N N . GLN A 1 91 ? 4.988 -0.819 3.152 1.00 87.81 91 GLN A N 1
ATOM 658 C CA . GLN A 1 91 ? 4.520 0.509 3.521 1.00 87.81 91 GLN A CA 1
ATOM 659 C C . GLN A 1 91 ? 3.646 0.419 4.762 1.00 87.81 91 GLN A C 1
ATOM 661 O O . GLN A 1 91 ? 2.650 -0.298 4.797 1.00 87.81 91 GLN A O 1
ATOM 666 N N . LYS A 1 92 ? 4.035 1.150 5.800 1.00 90.19 92 LYS A N 1
ATOM 667 C CA . LYS A 1 92 ? 3.281 1.278 7.037 1.00 90.19 92 LYS A CA 1
ATOM 668 C C . LYS A 1 92 ? 2.337 2.467 6.918 1.00 90.19 92 LYS A C 1
ATOM 670 O O . LYS A 1 92 ? 2.758 3.575 6.601 1.00 90.19 92 LYS A O 1
ATOM 675 N N . VAL A 1 93 ? 1.062 2.228 7.169 1.00 91.62 93 VAL A N 1
ATOM 676 C CA . VAL A 1 93 ? 0.015 3.242 7.206 1.00 91.62 93 VAL A CA 1
ATOM 677 C C . VAL A 1 93 ? -0.255 3.553 8.667 1.00 91.62 93 VAL A C 1
ATOM 679 O O . VAL A 1 93 ? -0.610 2.650 9.419 1.00 91.62 93 VAL A O 1
ATOM 682 N N . LYS A 1 94 ? -0.101 4.815 9.065 1.00 90.94 94 LYS A N 1
ATOM 683 C CA . LYS A 1 94 ? -0.491 5.321 10.386 1.00 90.94 94 LYS A CA 1
ATOM 684 C C . LYS A 1 94 ? -1.698 6.235 10.247 1.00 90.94 94 LYS A C 1
ATOM 686 O O . LYS A 1 94 ? -1.711 7.107 9.379 1.00 90.94 94 LYS A O 1
ATOM 691 N N . TYR A 1 95 ? -2.697 6.062 11.094 1.00 90.50 95 TYR A N 1
ATOM 692 C CA . TYR A 1 95 ? -3.902 6.881 11.106 1.00 90.50 95 TYR A CA 1
ATOM 693 C C . TYR A 1 95 ? -4.449 7.004 12.524 1.00 90.50 95 TYR A C 1
ATOM 695 O O . TYR A 1 95 ? -4.189 6.157 13.373 1.00 90.50 95 TYR A O 1
ATOM 703 N N . VAL A 1 96 ? -5.213 8.063 12.774 1.00 91.12 96 VAL A N 1
ATOM 704 C CA . VAL A 1 96 ? -5.884 8.278 14.059 1.00 91.12 96 VAL A CA 1
ATOM 705 C C . VAL A 1 96 ? -7.385 8.318 13.782 1.00 91.12 96 VAL A C 1
ATOM 707 O O . VAL A 1 96 ? -7.823 9.221 13.068 1.00 91.12 96 VAL A O 1
ATOM 710 N N . PRO A 1 97 ? -8.177 7.349 14.274 1.00 88.06 97 PRO A N 1
ATOM 711 C CA . PRO A 1 97 ? -9.625 7.354 14.112 1.00 88.06 97 PRO A CA 1
ATOM 712 C C . PRO A 1 97 ? -10.224 8.501 14.948 1.00 88.06 97 PRO A C 1
ATOM 714 O O . PRO A 1 97 ? -10.068 8.499 16.172 1.00 88.06 97 PRO A O 1
ATOM 717 N N . PRO A 1 98 ? -10.876 9.498 14.322 1.00 86.88 98 PRO A N 1
ATOM 718 C CA . PRO A 1 98 ? -11.401 10.663 15.033 1.00 86.88 98 PRO A CA 1
ATOM 719 C C . PRO A 1 98 ? -12.751 10.403 15.716 1.00 86.88 98 PRO A C 1
ATOM 721 O O . PRO A 1 98 ? -13.106 11.117 16.647 1.00 86.88 98 PRO A O 1
ATOM 724 N N . GLU A 1 99 ? -13.503 9.400 15.257 1.00 87.62 99 GLU A N 1
ATOM 725 C CA . GLU A 1 99 ? -14.881 9.120 15.680 1.00 87.62 99 GLU A CA 1
ATOM 726 C C . GLU A 1 99 ? -15.073 7.630 16.022 1.00 87.62 99 GLU A C 1
ATOM 728 O O . GLU A 1 99 ? -14.291 6.767 15.623 1.00 87.62 99 GLU A O 1
ATOM 733 N N . GLU A 1 100 ? -16.117 7.279 16.760 1.00 83.25 100 GLU A N 1
ATOM 734 C CA . GLU A 1 100 ? -16.492 5.873 16.938 1.00 83.25 100 GLU A CA 1
ATOM 735 C C . GLU A 1 100 ? -17.355 5.389 15.767 1.00 83.25 100 GLU A C 1
ATOM 737 O O . GLU A 1 100 ? -18.234 6.103 15.289 1.00 83.25 100 GLU A O 1
ATOM 742 N N . GLY A 1 101 ? -17.112 4.165 15.292 1.00 83.62 101 GLY A N 1
ATOM 743 C CA . GLY A 1 101 ? -17.966 3.526 14.293 1.00 83.62 101 GLY A CA 1
ATOM 744 C C . GLY A 1 101 ? -17.214 2.667 13.284 1.00 83.62 101 GLY A C 1
ATOM 745 O O . GLY A 1 101 ? -16.084 2.235 13.512 1.00 83.62 101 GLY A O 1
ATOM 746 N N . LEU A 1 102 ? -17.883 2.391 12.165 1.00 85.44 102 LEU A N 1
ATOM 747 C CA . LEU A 1 102 ? -17.356 1.566 11.083 1.00 85.44 102 LEU A CA 1
ATOM 748 C C . LEU A 1 102 ? -16.457 2.377 10.151 1.00 85.44 102 LEU A C 1
ATOM 750 O O . LEU A 1 102 ? -16.892 3.344 9.531 1.00 85.44 102 LEU A O 1
ATOM 754 N N . TYR A 1 103 ? -15.215 1.926 10.025 1.00 85.62 103 TYR A N 1
ATOM 755 C CA . TYR A 1 103 ? -14.229 2.492 9.117 1.00 85.62 103 TYR A CA 1
ATOM 756 C C . TYR A 1 103 ? -14.064 1.610 7.886 1.00 85.62 103 TYR A C 1
ATOM 758 O O . TYR A 1 103 ? -14.080 0.383 7.987 1.00 85.62 103 TYR A O 1
ATOM 766 N N . GLN A 1 104 ? -13.871 2.241 6.731 1.00 85.50 104 GLN A N 1
ATOM 767 C CA . GLN A 1 104 ? -13.524 1.554 5.489 1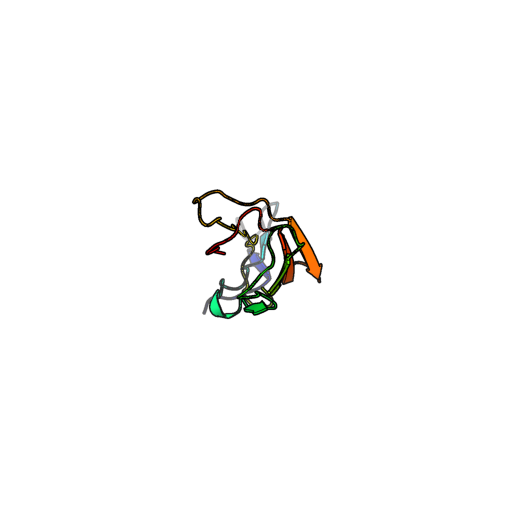.00 85.50 104 GLN A CA 1
ATOM 768 C C . GLN A 1 104 ? -12.111 1.956 5.079 1.00 85.50 104 GLN A C 1
ATOM 770 O O . GLN A 1 104 ? -11.797 3.145 5.040 1.00 85.50 104 GLN A O 1
ATOM 775 N N . VAL A 1 105 ? -11.274 0.957 4.808 1.00 83.06 105 VAL A N 1
ATOM 776 C CA . VAL A 1 105 ? -9.880 1.085 4.353 1.00 83.06 105 VAL A CA 1
ATOM 777 C C . VAL A 1 105 ? -9.763 0.482 2.964 1.00 83.06 105 VAL A C 1
ATOM 779 O O . VAL A 1 105 ? -10.388 -0.584 2.758 1.00 83.06 105 VAL A O 1
#

Sequence (105 aa):
ALQQGNISITVCHGGDPIPKSPFSISVAPPLDLNKVKVQGLNNKVDVGKDQEFSVNTQGAGGQGKLDVKITSPSHHLIPCKLESVTAGEVQKVKYVPPEEGLYQV

InterPro domains:
  IPR001298 Filamin/ABP280 repeat [SM00557] (32-105)
  IPR013783 Immunoglobulin-like fold [G3DSA:2.60.40.10] (3-29)
  IPR013783 Immunoglobulin-like fold [G3DSA:2.60.40.10] (30-105)
  IPR014756 Immunoglobulin E-set [SSF81296] (11-105)
  IPR017868 Filamin/ABP280 repeat-like [PF00630] (31-105)
  IPR017868 Filamin/ABP280 repeat-like [PS50194] (1-27)
  IPR017868 Filamin/ABP280 repeat-like [PS50194] (28-105)
  IPR044801 Filamin family [PTHR38537] (3-104)

Organism: NCBI:txid451742